Protein AF-A0A923I8N5-F1 (afdb_monomer)

Foldseek 3Di:
DDPVPDDDDDPVVCVVQVHDPPFDWDWDDDPPDIDIHGPAQAAPPPRDRPQWDDDPPHIHHPVRVVVPD

Solvent-accessible surface area (backbone atoms only — not comparable to full-atom values): 4477 Å² total; per-residue (Å²): 115,53,99,85,67,52,74,90,76,55,71,70,58,30,60,76,52,70,56,56,93,89,57,63,64,45,79,45,79,57,92,97,42,78,48,81,40,59,56,64,71,33,12,76,85,79,62,46,66,62,68,60,41,86,54,94,92,46,31,32,18,54,80,58,48,75,73,52,134

Structure (mmCIF, N/CA/C/O backbone):
data_AF-A0A923I8N5-F1
#
_entry.id   AF-A0A923I8N5-F1
#
loop_
_atom_site.group_PDB
_atom_site.id
_atom_site.type_symbol
_atom_site.label_atom_id
_atom_site.label_alt_id
_atom_site.label_comp_id
_atom_site.label_asym_id
_atom_site.label_entity_id
_atom_site.label_seq_id
_atom_site.pdbx_PDB_ins_code
_atom_site.Cartn_x
_atom_site.Cartn_y
_atom_site.Cartn_z
_atom_site.occupancy
_atom_site.B_iso_or_equiv
_atom_site.auth_seq_id
_atom_site.auth_comp_id
_atom_site.auth_asym_id
_atom_site.auth_atom_id
_atom_site.pdbx_PDB_model_num
ATOM 1 N N . MET A 1 1 ? -20.985 2.627 0.020 1.00 66.69 1 MET A N 1
ATOM 2 C CA . MET A 1 1 ? -20.319 1.320 -0.139 1.00 66.69 1 MET A CA 1
ATOM 3 C C . MET A 1 1 ? -21.179 0.530 -1.103 1.00 66.69 1 MET A C 1
ATOM 5 O O . MET A 1 1 ? -22.394 0.572 -0.941 1.00 66.69 1 MET A O 1
ATOM 9 N N . ASP A 1 2 ? -20.597 -0.033 -2.159 1.00 84.88 2 ASP A N 1
ATOM 10 C CA . ASP A 1 2 ? -21.366 -0.846 -3.112 1.00 84.88 2 ASP A CA 1
ATOM 11 C C . ASP A 1 2 ? -21.636 -2.257 -2.554 1.00 84.88 2 ASP A C 1
ATOM 13 O O . ASP A 1 2 ? -21.217 -2.579 -1.439 1.00 84.88 2 ASP A O 1
ATOM 17 N N . PHE A 1 3 ? -22.334 -3.103 -3.320 1.00 86.19 3 PHE A N 1
ATOM 18 C CA . PHE A 1 3 ? -22.675 -4.465 -2.886 1.00 86.19 3 PHE A CA 1
ATOM 19 C C . PHE A 1 3 ? -21.439 -5.348 -2.637 1.00 86.19 3 PHE A C 1
ATOM 21 O O . PHE A 1 3 ? -21.505 -6.301 -1.866 1.00 86.19 3 PHE A O 1
ATOM 28 N N . ASN A 1 4 ? -20.307 -5.029 -3.268 1.00 87.19 4 ASN A N 1
ATOM 29 C CA . ASN A 1 4 ? -19.043 -5.750 -3.125 1.00 87.19 4 ASN A CA 1
ATOM 30 C C . ASN A 1 4 ? -18.160 -5.174 -2.014 1.00 87.19 4 ASN A C 1
ATOM 32 O O . ASN A 1 4 ? -17.029 -5.625 -1.841 1.00 87.19 4 ASN A O 1
ATOM 36 N N . GLY A 1 5 ? -18.621 -4.145 -1.305 1.00 85.69 5 GLY A N 1
ATOM 37 C CA . GLY A 1 5 ? -17.845 -3.495 -0.266 1.00 85.69 5 GLY A CA 1
ATOM 38 C C . GLY A 1 5 ? -16.745 -2.560 -0.765 1.00 85.69 5 GLY A C 1
ATOM 39 O O . GLY A 1 5 ? -15.828 -2.237 -0.011 1.00 85.69 5 GLY A O 1
ATOM 40 N N . ARG A 1 6 ? -16.814 -2.087 -2.013 1.00 89.62 6 ARG A N 1
ATOM 41 C CA . ARG A 1 6 ? -15.845 -1.130 -2.553 1.00 89.62 6 ARG A CA 1
ATOM 42 C C . ARG A 1 6 ? -16.159 0.283 -2.072 1.00 89.62 6 ARG A C 1
ATOM 44 O O . ARG A 1 6 ? -17.314 0.704 -1.919 1.00 89.62 6 ARG A O 1
ATOM 51 N N . VAL A 1 7 ? -15.083 1.036 -1.882 1.00 89.00 7 VAL A N 1
ATOM 52 C CA . VAL A 1 7 ? -15.086 2.469 -1.593 1.00 89.00 7 VAL A CA 1
ATOM 53 C C . VAL A 1 7 ? -14.288 3.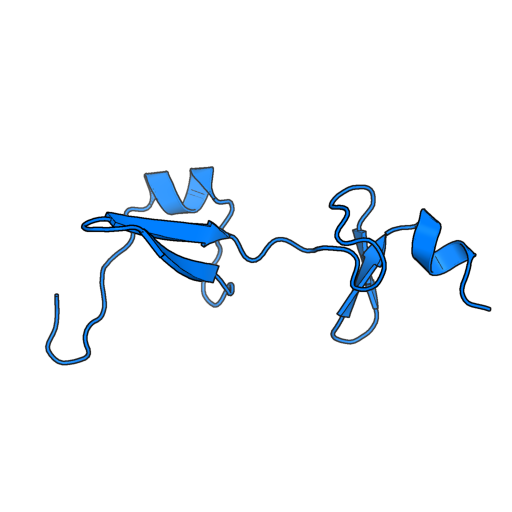177 -2.676 1.00 89.00 7 VAL A C 1
ATOM 55 O O . VAL A 1 7 ? -13.180 2.770 -3.022 1.00 89.00 7 VAL A O 1
ATOM 58 N N . LEU A 1 8 ? -14.850 4.261 -3.207 1.00 90.38 8 LEU A N 1
ATOM 59 C CA . LEU A 1 8 ? -14.130 5.141 -4.116 1.00 90.38 8 LEU A CA 1
ATOM 60 C C . LEU A 1 8 ? -13.166 6.014 -3.315 1.00 90.38 8 LEU A C 1
ATOM 62 O O . LEU A 1 8 ? -13.591 6.778 -2.451 1.00 90.38 8 LEU A O 1
ATOM 66 N N . LEU A 1 9 ? -11.874 5.935 -3.637 1.00 91.50 9 LEU A N 1
ATOM 67 C CA . LEU A 1 9 ? -10.862 6.839 -3.098 1.00 91.50 9 LEU A CA 1
ATOM 68 C C . LEU A 1 9 ? -10.755 8.089 -3.994 1.00 91.50 9 LEU A C 1
ATOM 70 O O . LEU A 1 9 ? -10.330 7.974 -5.156 1.00 91.50 9 LEU A O 1
ATOM 74 N N . PRO A 1 10 ? -11.108 9.293 -3.495 1.00 93.62 10 PRO A N 1
ATOM 75 C CA . PRO A 1 10 ? -11.047 10.508 -4.300 1.00 93.62 10 PRO A CA 1
ATOM 76 C C . PRO A 1 10 ? -9.640 10.765 -4.854 1.00 93.62 10 PRO A C 1
ATOM 78 O O . PRO A 1 10 ? -8.629 10.448 -4.223 1.00 93.62 10 PRO A O 1
ATOM 81 N N . SER A 1 11 ? -9.567 11.381 -6.037 1.00 91.94 11 SER A N 1
ATOM 82 C CA . SER A 1 11 ? -8.309 11.613 -6.767 1.00 91.94 11 SER A CA 1
ATOM 83 C C . SER A 1 11 ? -7.259 12.371 -5.946 1.00 91.94 11 SER A C 1
ATOM 85 O O . SER A 1 11 ? -6.071 12.072 -6.043 1.00 91.94 11 SER A O 1
ATOM 87 N N . LYS A 1 12 ? -7.690 13.306 -5.091 1.00 94.75 12 LYS A N 1
ATOM 88 C CA . LYS A 1 12 ? -6.812 14.048 -4.176 1.00 94.75 12 LYS A CA 1
ATOM 89 C C . LYS A 1 12 ? -6.041 13.119 -3.233 1.00 94.75 12 LYS A C 1
ATOM 91 O O . LYS A 1 12 ? -4.829 13.253 -3.114 1.00 94.75 12 LYS A O 1
ATOM 96 N N . TYR A 1 13 ? -6.720 12.159 -2.606 1.00 91.88 13 TYR A N 1
ATOM 97 C CA . TYR A 1 13 ? -6.083 11.223 -1.675 1.00 91.88 13 TYR A CA 1
ATOM 98 C C . TYR A 1 13 ? -5.180 10.224 -2.395 1.00 91.88 13 TYR A C 1
ATOM 100 O O . TYR A 1 13 ? -4.110 9.909 -1.884 1.00 91.88 13 TYR A O 1
ATOM 108 N N . ARG A 1 14 ? -5.552 9.799 -3.611 1.00 90.38 14 ARG A N 1
AT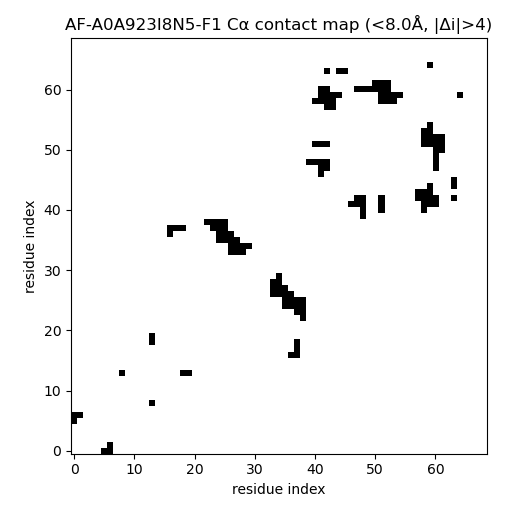OM 109 C CA . ARG A 1 14 ? -4.669 8.986 -4.463 1.00 90.38 14 ARG A CA 1
ATOM 110 C C . ARG A 1 14 ? -3.330 9.676 -4.720 1.00 90.38 14 ARG A C 1
ATOM 112 O O . ARG A 1 14 ? -2.299 9.043 -4.553 1.00 90.38 14 ARG A O 1
ATOM 119 N N . LYS A 1 15 ? -3.341 10.976 -5.042 1.00 87.38 15 LYS A N 1
ATOM 120 C CA . LYS A 1 15 ? -2.113 11.766 -5.245 1.00 87.38 15 LYS A CA 1
ATOM 121 C C . LYS A 1 15 ? -1.278 11.900 -3.970 1.00 87.38 15 LYS A C 1
ATOM 123 O O . LYS A 1 15 ? -0.069 11.746 -4.036 1.00 87.38 15 LYS A O 1
ATOM 128 N N . ILE A 1 16 ? -1.914 12.152 -2.821 1.00 89.25 16 ILE A N 1
ATOM 129 C CA . ILE A 1 16 ? -1.220 12.259 -1.521 1.00 89.25 16 ILE A CA 1
ATOM 130 C C . ILE A 1 16 ? -0.519 10.942 -1.159 1.00 89.25 16 ILE A C 1
ATOM 132 O O . ILE A 1 16 ? 0.584 10.951 -0.625 1.00 89.25 16 ILE A O 1
ATOM 136 N N . LEU A 1 17 ? -1.163 9.814 -1.454 1.00 87.50 17 LEU A N 1
ATOM 137 C CA . LEU A 1 17 ? -0.643 8.475 -1.184 1.00 87.50 17 LEU A CA 1
ATOM 138 C C . LEU A 1 17 ? 0.232 7.924 -2.323 1.00 87.50 17 LEU A C 1
ATOM 140 O O . LEU A 1 17 ? 0.712 6.799 -2.212 1.00 87.50 17 LEU A O 1
ATOM 144 N N . SER A 1 18 ? 0.428 8.684 -3.406 1.00 84.88 18 SER A N 1
ATOM 145 C CA . SER A 1 18 ? 1.120 8.251 -4.629 1.00 84.88 18 SER A CA 1
ATOM 146 C C . SER A 1 18 ? 0.611 6.912 -5.192 1.00 84.88 18 SER A C 1
ATOM 148 O O . SER A 1 18 ? 1.401 6.109 -5.679 1.00 84.88 18 SER A O 1
ATOM 150 N N . LEU A 1 19 ? -0.705 6.674 -5.112 1.00 86.25 19 LEU A N 1
ATOM 151 C CA . LEU A 1 19 ? -1.363 5.461 -5.609 1.00 86.25 19 LEU A CA 1
ATOM 152 C C . LEU A 1 19 ? -1.755 5.600 -7.086 1.00 86.25 19 LEU A C 1
ATOM 154 O O . LEU A 1 19 ? -2.489 6.520 -7.467 1.00 86.25 19 LEU A O 1
ATOM 158 N N . HIS A 1 20 ? -1.346 4.627 -7.887 1.00 84.31 20 HIS A N 1
ATOM 159 C CA . HIS A 1 20 ? -1.704 4.429 -9.288 1.00 84.31 20 HIS A CA 1
ATOM 160 C C . HIS A 1 20 ? -2.767 3.323 -9.426 1.00 84.31 20 HIS A C 1
ATOM 162 O O . HIS A 1 20 ? -3.018 2.569 -8.482 1.00 84.31 20 HIS A O 1
ATOM 168 N N . PRO A 1 21 ? -3.456 3.218 -10.579 1.00 81.56 21 PRO A N 1
ATOM 169 C CA . PRO A 1 21 ? -4.349 2.092 -10.833 1.00 81.56 21 PRO A CA 1
ATOM 170 C C . PRO A 1 21 ? -3.621 0.754 -10.634 1.00 81.56 21 PRO A C 1
ATOM 172 O O . PRO A 1 21 ? -2.530 0.572 -11.164 1.00 81.56 21 PRO A O 1
ATOM 175 N N . ASN A 1 22 ? -4.253 -0.172 -9.907 1.00 80.94 22 ASN A N 1
ATOM 176 C CA . ASN A 1 22 ? -3.718 -1.487 -9.516 1.00 80.94 22 ASN A CA 1
ATOM 177 C C . ASN A 1 22 ? -2.611 -1.488 -8.443 1.00 80.94 22 ASN A C 1
ATOM 179 O O . ASN A 1 22 ? -2.137 -2.569 -8.092 1.00 80.94 22 ASN A O 1
ATOM 183 N N . ASP A 1 23 ? -2.234 -0.336 -7.874 1.00 83.06 23 ASP A N 1
ATOM 184 C CA . ASP A 1 23 ? -1.322 -0.316 -6.727 1.00 83.06 23 ASP A CA 1
ATOM 185 C C . ASP A 1 23 ? -1.955 -0.990 -5.505 1.00 83.06 23 ASP A C 1
ATOM 187 O O . ASP A 1 23 ? -3.139 -0.816 -5.197 1.00 83.06 23 ASP A O 1
ATOM 191 N N . LEU A 1 24 ? -1.129 -1.733 -4.771 1.00 81.62 24 LEU A N 1
ATOM 192 C CA . LEU A 1 24 ? -1.528 -2.312 -3.498 1.00 81.62 24 LEU A CA 1
ATOM 193 C C . LEU A 1 24 ? -1.593 -1.221 -2.421 1.00 81.62 24 LEU A C 1
ATOM 195 O O . LEU 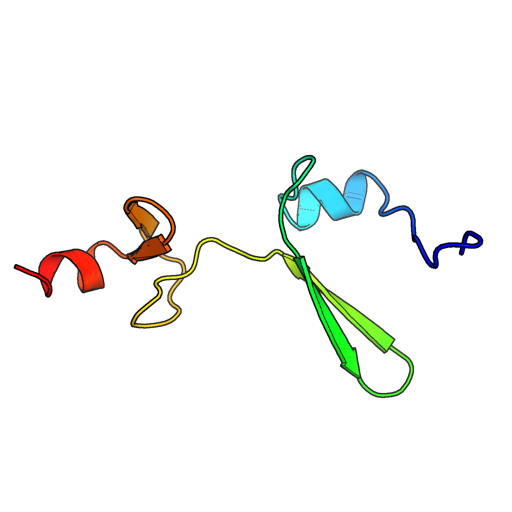A 1 24 ? -0.802 -0.274 -2.384 1.00 81.62 24 LEU A O 1
ATOM 199 N N . ALA A 1 25 ? -2.524 -1.384 -1.491 1.00 86.94 25 ALA A N 1
ATOM 200 C CA . ALA A 1 25 ? -2.606 -0.575 -0.289 1.00 86.94 25 ALA A CA 1
ATOM 201 C C . ALA A 1 25 ? -2.910 -1.475 0.905 1.00 86.94 25 ALA A C 1
ATOM 203 O O . ALA A 1 25 ? -3.636 -2.461 0.802 1.00 86.94 25 ALA A O 1
ATOM 204 N N . GLU A 1 26 ? -2.327 -1.131 2.043 1.00 87.69 26 GLU A N 1
ATOM 205 C CA . GLU A 1 26 ? -2.564 -1.805 3.307 1.00 87.69 26 GLU A CA 1
ATOM 206 C C . GLU A 1 26 ? -3.760 -1.150 4.007 1.00 87.69 26 GLU A C 1
ATOM 208 O O . GLU A 1 26 ? -3.814 0.076 4.146 1.00 87.69 26 GLU A O 1
ATOM 213 N N . LEU A 1 27 ? -4.711 -1.970 4.451 1.00 90.00 27 LEU A N 1
ATOM 214 C CA . LEU A 1 27 ? -5.873 -1.551 5.230 1.00 90.00 27 LEU A CA 1
ATOM 215 C C . LEU A 1 27 ? -5.725 -2.060 6.665 1.00 90.00 27 LEU A C 1
ATOM 217 O O . LEU A 1 27 ? -5.508 -3.250 6.884 1.00 90.00 27 LEU A O 1
ATOM 221 N N . ARG A 1 28 ? -5.866 -1.164 7.644 1.00 92.38 28 ARG A N 1
ATOM 222 C CA . ARG A 1 28 ? -5.917 -1.494 9.075 1.00 92.38 28 ARG A CA 1
ATOM 223 C C . ARG A 1 28 ? -7.164 -0.902 9.721 1.00 92.38 28 ARG A C 1
ATOM 225 O O . ARG A 1 28 ? -7.568 0.206 9.375 1.00 92.38 28 ARG A O 1
ATOM 232 N N . ALA A 1 29 ? -7.752 -1.629 10.667 1.00 94.75 29 ALA A N 1
ATOM 233 C CA . ALA A 1 29 ? -8.840 -1.136 11.504 1.00 94.75 29 ALA A CA 1
ATOM 234 C C . ALA A 1 29 ? -8.284 -0.675 12.858 1.00 94.75 29 ALA A C 1
ATOM 236 O O . ALA A 1 29 ? -7.564 -1.422 13.517 1.00 94.75 29 ALA A O 1
ATOM 237 N N . GLU A 1 30 ? -8.632 0.540 13.273 1.00 95.81 30 GLU A N 1
ATOM 238 C CA . GLU A 1 30 ? -8.295 1.097 14.585 1.00 95.81 30 GLU A CA 1
ATOM 239 C C . GLU A 1 30 ? -9.553 1.693 15.224 1.00 95.81 30 GLU A C 1
ATOM 241 O O . GLU A 1 30 ? -10.003 2.791 14.880 1.00 95.81 30 GLU A O 1
ATOM 246 N N . GLY A 1 31 ? -10.160 0.940 16.146 1.00 94.75 31 GLY A N 1
ATOM 247 C CA . GLY A 1 31 ? -11.437 1.302 16.761 1.00 94.75 31 GLY A CA 1
ATOM 248 C C . GLY A 1 31 ? -12.540 1.457 15.710 1.00 94.75 31 GLY A C 1
ATOM 249 O O . GLY A 1 31 ? -12.908 0.496 15.045 1.00 94.75 31 GLY A O 1
ATOM 250 N N . GLN A 1 32 ? -13.046 2.683 15.548 1.00 95.25 32 GLN A N 1
ATOM 251 C CA . GLN A 1 32 ? -14.074 3.030 14.553 1.00 95.25 32 GLN A CA 1
ATOM 252 C C . GLN A 1 32 ? -13.497 3.644 13.264 1.00 95.25 32 GLN A C 1
ATOM 254 O O . GLN A 1 32 ? -14.224 4.259 12.485 1.00 95.25 32 GLN A O 1
ATOM 259 N N . LYS A 1 33 ? -12.182 3.542 13.044 1.00 93.94 33 LYS A N 1
ATOM 260 C CA . LYS A 1 33 ? -11.493 4.118 11.884 1.00 93.94 33 LYS A CA 1
ATOM 261 C C . LYS A 1 33 ? -10.891 3.023 11.014 1.00 93.94 33 LYS A C 1
ATOM 263 O O . LYS A 1 33 ? -10.399 2.014 11.513 1.00 93.94 33 LYS A O 1
ATOM 268 N N . VAL A 1 34 ? -10.869 3.278 9.708 1.00 91.88 34 VAL A N 1
ATOM 269 C CA . VAL A 1 34 ? -10.091 2.498 8.742 1.00 91.88 34 VAL A CA 1
ATOM 270 C C . VAL A 1 34 ? -8.922 3.355 8.278 1.00 91.88 34 VAL A C 1
ATOM 272 O O . VAL A 1 34 ? -9.115 4.459 7.767 1.00 91.88 34 VAL A O 1
ATOM 275 N N . ILE A 1 35 ? -7.707 2.851 8.465 1.00 92.44 35 ILE A N 1
ATOM 276 C CA . ILE A 1 35 ? -6.470 3.489 8.030 1.00 92.44 35 ILE A CA 1
ATOM 277 C C . ILE A 1 35 ? -6.025 2.826 6.735 1.00 92.44 35 ILE A C 1
ATOM 279 O O . ILE A 1 35 ? -5.732 1.631 6.698 1.00 92.44 35 ILE A O 1
ATOM 283 N N . LEU A 1 36 ? -5.952 3.632 5.680 1.00 91.06 36 LEU A N 1
ATOM 284 C CA . LEU A 1 36 ? -5.387 3.245 4.397 1.00 91.06 36 LEU A CA 1
ATOM 285 C C . LEU A 1 36 ? -3.939 3.734 4.321 1.00 91.06 36 LEU A C 1
ATOM 287 O O . LEU A 1 36 ? -3.681 4.934 4.407 1.00 91.06 36 LEU A O 1
ATOM 291 N N . THR A 1 37 ? -2.997 2.816 4.131 1.00 88.50 37 THR A N 1
ATOM 292 C CA . THR A 1 37 ? -1.576 3.131 3.935 1.00 88.50 37 THR A CA 1
ATOM 293 C C . THR A 1 37 ? -1.146 2.655 2.557 1.00 88.50 37 THR A C 1
ATOM 295 O O . THR A 1 37 ? -1.351 1.491 2.222 1.00 88.50 37 THR A O 1
ATOM 298 N N . ALA A 1 38 ? -0.526 3.523 1.753 1.00 83.38 38 ALA A N 1
ATOM 299 C CA . ALA A 1 38 ? 0.055 3.090 0.485 1.00 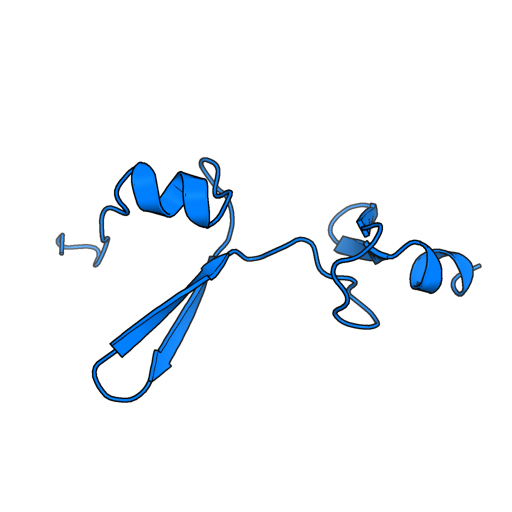83.38 38 ALA A CA 1
ATOM 300 C C . ALA A 1 38 ? 1.029 1.932 0.730 1.00 83.38 38 ALA A C 1
ATOM 302 O O . ALA A 1 38 ? 1.883 2.015 1.626 1.00 83.38 38 ALA A O 1
ATOM 303 N N . TYR A 1 39 ? 0.916 0.858 -0.055 1.00 75.44 39 TYR A N 1
ATOM 304 C CA . TYR A 1 39 ? 1.871 -0.239 0.003 1.00 75.44 39 TYR A CA 1
ATOM 305 C C . TYR A 1 39 ? 3.160 0.222 -0.682 1.00 75.44 39 TYR A C 1
ATOM 307 O O . TYR A 1 39 ? 3.428 -0.049 -1.847 1.00 75.44 39 TYR A O 1
ATOM 315 N N . GLY A 1 40 ? 3.928 1.037 0.038 1.00 69.62 40 GLY A N 1
ATOM 316 C CA . GLY A 1 40 ? 5.159 1.607 -0.483 1.00 69.62 40 GLY A CA 1
ATOM 317 C C . GLY A 1 40 ? 6.186 0.516 -0.752 1.00 69.62 40 GLY A C 1
ATOM 318 O O . GLY A 1 40 ? 6.276 -0.451 0.011 1.00 69.62 40 GLY A O 1
ATOM 319 N N . ARG A 1 41 ? 6.999 0.728 -1.794 1.00 74.00 41 ARG A N 1
ATOM 320 C CA . ARG A 1 41 ? 8.215 -0.048 -2.049 1.00 74.00 41 ARG A CA 1
ATOM 321 C C . ARG A 1 41 ? 9.083 0.030 -0.796 1.00 74.00 41 ARG A C 1
ATOM 323 O O . ARG A 1 41 ? 9.656 1.072 -0.489 1.00 74.00 41 ARG A O 1
ATOM 330 N N . ARG A 1 42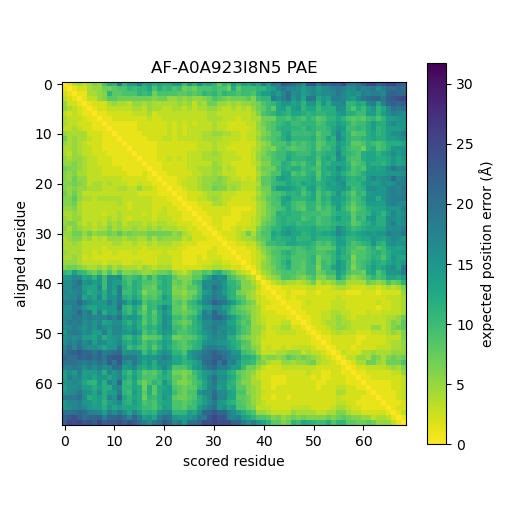 ? 9.090 -1.044 -0.019 1.00 79.94 42 ARG A N 1
ATOM 331 C CA . ARG A 1 42 ? 9.837 -1.161 1.230 1.00 79.94 42 ARG A CA 1
ATOM 332 C C . ARG A 1 42 ? 10.841 -2.273 1.070 1.00 79.94 42 ARG A C 1
ATOM 334 O O . ARG A 1 42 ? 10.528 -3.309 0.493 1.00 79.94 42 ARG A O 1
ATOM 341 N N . CYS A 1 43 ? 12.032 -2.058 1.604 1.00 85.75 43 CYS A N 1
ATOM 342 C CA . CYS A 1 43 ? 13.045 -3.087 1.617 1.00 85.75 43 CYS A CA 1
ATOM 343 C C . CYS A 1 43 ? 12.493 -4.306 2.360 1.00 85.75 43 CYS A C 1
ATOM 345 O O . CYS A 1 43 ? 12.118 -4.197 3.526 1.00 85.75 43 CYS A O 1
ATOM 347 N N . ARG A 1 44 ? 12.473 -5.467 1.708 1.00 84.81 44 ARG A N 1
ATOM 348 C CA . ARG A 1 44 ? 11.996 -6.725 2.292 1.00 84.81 44 ARG A CA 1
ATOM 349 C C . ARG A 1 44 ? 12.788 -7.143 3.536 1.00 84.81 44 ARG A C 1
ATOM 351 O O . ARG A 1 44 ? 12.268 -7.892 4.350 1.00 84.81 44 ARG A O 1
ATOM 358 N N . ILE A 1 45 ? 14.025 -6.661 3.679 1.00 88.56 45 ILE A N 1
ATOM 359 C CA . ILE A 1 45 ? 14.919 -7.009 4.791 1.00 88.56 45 ILE A CA 1
ATOM 360 C C . ILE A 1 45 ? 14.764 -6.039 5.964 1.00 88.56 45 ILE A C 1
ATOM 362 O O . ILE A 1 45 ? 14.500 -6.471 7.078 1.00 88.56 45 ILE A O 1
ATOM 366 N N . CYS A 1 46 ? 14.935 -4.733 5.738 1.00 90.50 46 CYS A N 1
ATOM 367 C CA . CYS A 1 46 ? 14.953 -3.749 6.829 1.00 90.50 46 CYS A CA 1
ATOM 368 C C . CYS A 1 46 ? 13.667 -2.919 6.961 1.00 90.50 46 CYS A C 1
ATOM 370 O O . CYS A 1 46 ? 13.558 -2.109 7.875 1.00 90.50 46 CYS A O 1
ATOM 3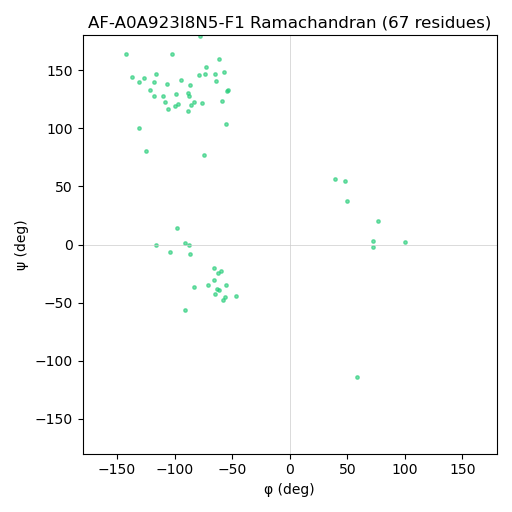72 N N . GLY A 1 47 ? 12.715 -3.044 6.031 1.00 81.81 47 GLY A N 1
ATOM 373 C CA . GLY A 1 47 ? 11.484 -2.244 6.001 1.00 81.81 47 GLY A CA 1
ATOM 374 C C . GLY A 1 47 ? 11.672 -0.775 5.600 1.00 81.81 47 GLY A C 1
ATOM 375 O O . GLY A 1 47 ? 10.684 -0.044 5.488 1.00 81.81 47 GLY A O 1
ATOM 376 N N . GLY A 1 48 ? 12.916 -0.343 5.362 1.00 84.69 48 GLY A N 1
ATOM 377 C CA . GLY A 1 48 ? 13.259 1.013 4.940 1.00 84.69 48 GLY A CA 1
ATOM 378 C C . GLY A 1 48 ? 12.638 1.390 3.594 1.00 84.69 48 GLY A C 1
ATOM 379 O O . GLY A 1 48 ? 12.255 0.525 2.807 1.00 84.69 48 GLY A O 1
ATOM 380 N N . LYS A 1 49 ? 12.536 2.696 3.338 1.00 82.88 49 LYS A N 1
ATOM 381 C CA . LYS A 1 49 ? 11.952 3.274 2.111 1.00 82.88 49 LYS A CA 1
ATOM 382 C C . LYS A 1 49 ? 12.963 4.063 1.275 1.00 82.88 49 LYS A C 1
ATOM 384 O O . LYS A 1 49 ? 12.605 4.604 0.235 1.00 82.88 49 LYS A O 1
ATOM 389 N N . GLU A 1 50 ? 14.211 4.144 1.726 1.00 84.38 50 GLU A N 1
ATOM 390 C CA . GLU A 1 50 ? 15.260 4.878 1.025 1.00 84.38 50 GLU A CA 1
ATOM 391 C C . GLU A 1 50 ? 15.943 4.010 -0.029 1.00 84.38 50 GLU A C 1
ATOM 393 O O . GLU A 1 50 ? 16.254 2.845 0.224 1.00 84.38 50 GLU A O 1
ATOM 398 N N . LYS A 1 51 ? 16.192 4.608 -1.202 1.00 88.44 51 LYS A N 1
ATOM 399 C CA . LYS A 1 51 ? 16.945 4.014 -2.319 1.00 88.44 51 LYS A CA 1
ATOM 400 C C . LYS A 1 51 ? 16.503 2.589 -2.658 1.00 88.44 51 LYS A C 1
ATOM 402 O O . LYS A 1 51 ? 17.292 1.645 -2.630 1.00 88.44 51 LYS A O 1
ATOM 407 N N . ILE A 1 52 ? 15.205 2.442 -2.904 1.00 89.44 52 ILE A N 1
ATOM 408 C CA . ILE A 1 52 ? 14.562 1.149 -3.109 1.00 89.44 52 ILE A CA 1
ATOM 409 C C . ILE A 1 52 ? 14.675 0.714 -4.567 1.00 89.44 52 ILE A C 1
ATOM 411 O O . ILE A 1 52 ? 14.169 1.373 -5.472 1.00 89.44 52 ILE A O 1
ATOM 415 N N . LEU A 1 53 ? 15.313 -0.431 -4.754 1.00 87.06 53 LEU A N 1
ATOM 416 C CA . LEU A 1 53 ? 15.508 -1.149 -5.998 1.00 87.06 53 LEU A CA 1
ATOM 417 C C . LEU A 1 53 ? 14.402 -2.195 -6.163 1.00 87.06 53 LEU A C 1
ATOM 419 O O . LEU A 1 53 ? 14.004 -2.851 -5.195 1.00 87.06 53 LEU A O 1
ATOM 423 N N . ASP A 1 54 ? 13.929 -2.358 -7.394 1.00 85.00 54 ASP A N 1
ATOM 424 C CA . ASP A 1 54 ? 13.053 -3.463 -7.781 1.00 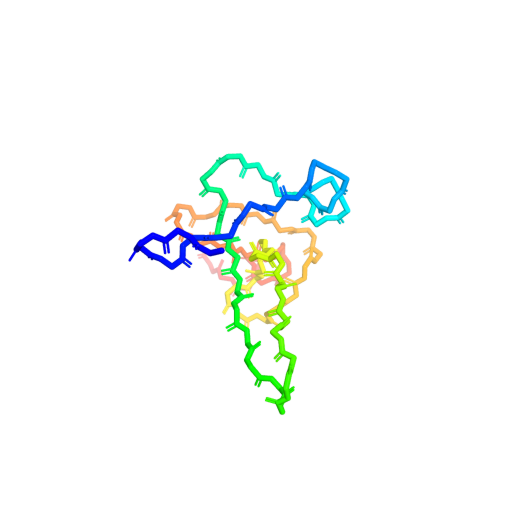85.00 54 ASP A CA 1
ATOM 425 C C . ASP A 1 54 ? 13.913 -4.696 -8.091 1.00 85.00 54 ASP A C 1
ATOM 427 O O . ASP A 1 54 ? 14.842 -4.631 -8.895 1.00 85.00 54 ASP A O 1
ATOM 431 N N . CYS A 1 55 ? 13.662 -5.796 -7.390 1.00 82.56 55 CYS A N 1
ATOM 432 C CA . CYS A 1 55 ? 14.387 -7.056 -7.492 1.00 82.56 55 CYS A CA 1
ATOM 433 C C . CYS A 1 55 ? 13.379 -8.170 -7.787 1.00 82.56 55 CYS A C 1
ATOM 435 O O . CYS A 1 55 ? 12.952 -8.876 -6.877 1.00 82.56 55 CYS A O 1
ATOM 437 N N . SER A 1 56 ? 12.976 -8.302 -9.055 1.00 76.69 56 SER A N 1
ATOM 438 C CA . SER A 1 56 ? 12.168 -9.412 -9.592 1.00 76.69 56 SER A CA 1
ATOM 439 C C . SER A 1 56 ? 11.051 -9.901 -8.657 1.00 76.69 56 SER A C 1
ATOM 441 O O . SER A 1 56 ? 10.992 -11.076 -8.296 1.00 76.69 56 SER A O 1
ATOM 443 N N . GLY A 1 57 ? 10.161 -8.991 -8.249 1.00 73.50 57 GLY A N 1
ATOM 444 C CA . GLY A 1 57 ? 8.988 -9.318 -7.426 1.00 73.50 57 GLY A CA 1
ATOM 445 C C . GLY A 1 57 ? 9.129 -9.010 -5.932 1.00 73.50 57 GLY A C 1
ATOM 446 O O . GLY A 1 57 ? 8.198 -9.250 -5.163 1.00 73.50 57 GLY A O 1
ATOM 447 N N . PHE A 1 58 ? 10.252 -8.443 -5.497 1.00 82.19 58 PHE A N 1
ATOM 448 C CA . PHE A 1 58 ? 10.377 -7.813 -4.186 1.00 82.19 58 PHE A CA 1
ATOM 449 C C . PHE A 1 58 ? 11.249 -6.562 -4.259 1.00 82.19 58 PHE A C 1
ATOM 451 O O . PHE A 1 58 ? 11.993 -6.343 -5.207 1.00 82.19 58 PHE A O 1
ATOM 458 N N . PHE A 1 59 ? 11.163 -5.731 -3.228 1.00 86.88 59 PHE A N 1
ATOM 459 C CA . PHE A 1 59 ? 11.902 -4.479 -3.152 1.00 86.88 59 PHE A CA 1
ATOM 460 C C . PHE A 1 59 ? 13.043 -4.589 -2.139 1.00 86.88 59 PHE A C 1
ATOM 462 O O . PHE A 1 59 ? 12.857 -5.131 -1.047 1.00 86.88 59 PHE A O 1
ATOM 469 N N . LEU A 1 60 ? 14.220 -4.057 -2.464 1.00 90.50 60 LEU A N 1
ATOM 470 C CA . LEU A 1 60 ? 15.368 -3.963 -1.553 1.00 90.50 60 LEU A CA 1
ATOM 471 C C . LEU A 1 60 ? 15.938 -2.552 -1.574 1.00 90.50 60 LEU A C 1
ATOM 473 O O . LEU A 1 60 ? 16.070 -1.969 -2.637 1.00 90.50 60 LEU A O 1
ATOM 477 N N . CYS A 1 61 ? 16.333 -2.003 -0.427 1.00 92.50 61 CYS A N 1
ATOM 478 C CA . CYS A 1 61 ? 17.162 -0.797 -0.443 1.00 92.50 61 CYS A CA 1
ATOM 479 C C . CYS A 1 61 ? 18.587 -1.140 -0.892 1.00 92.50 61 CYS A C 1
ATOM 481 O O . CYS A 1 61 ? 19.056 -2.254 -0.641 1.00 92.50 61 CYS A O 1
ATOM 483 N N . GLU A 1 62 ? 19.298 -0.181 -1.487 1.00 92.38 62 GLU A N 1
ATOM 484 C CA . GLU A 1 62 ? 20.714 -0.326 -1.868 1.00 92.38 62 GLU A CA 1
ATOM 485 C C . GLU A 1 62 ? 21.566 -0.920 -0.740 1.00 92.38 62 GLU A C 1
ATOM 487 O O . GLU A 1 62 ? 22.341 -1.847 -0.964 1.00 92.38 62 GLU A O 1
ATOM 492 N N . SER A 1 63 ? 21.371 -0.449 0.497 1.00 93.00 63 SER A N 1
ATOM 493 C CA . SER A 1 63 ? 22.132 -0.917 1.659 1.00 93.00 63 SER A CA 1
ATOM 494 C C . SER A 1 63 ? 21.876 -2.383 2.010 1.00 93.00 63 SER A C 1
ATOM 496 O O . SER A 1 63 ? 22.776 -3.057 2.508 1.00 93.00 63 SER A O 1
ATOM 498 N N . CYS A 1 64 ? 20.675 -2.902 1.749 1.00 92.44 64 CYS A N 1
ATOM 499 C CA . CYS A 1 64 ? 20.376 -4.321 1.912 1.00 92.44 64 CYS A CA 1
ATOM 500 C C . CYS A 1 64 ? 20.801 -5.134 0.692 1.00 92.44 64 CYS A C 1
ATOM 502 O O . CYS A 1 64 ? 21.296 -6.239 0.877 1.00 92.44 64 CYS A O 1
ATOM 504 N N . LYS A 1 65 ? 20.679 -4.604 -0.532 1.00 90.81 65 LYS A N 1
ATOM 505 C CA . LYS A 1 65 ? 21.155 -5.297 -1.736 1.00 90.81 65 LYS A CA 1
ATOM 506 C C . LYS A 1 65 ? 22.672 -5.492 -1.718 1.00 90.81 65 LYS A C 1
ATOM 508 O O . LYS A 1 65 ? 23.121 -6.562 -2.107 1.00 90.81 65 LYS A O 1
ATOM 513 N N . ALA A 1 66 ? 23.433 -4.516 -1.222 1.00 90.50 66 ALA A N 1
ATOM 514 C CA . ALA A 1 66 ? 24.891 -4.598 -1.092 1.00 90.50 66 ALA A CA 1
ATOM 515 C C . ALA A 1 66 ? 25.366 -5.660 -0.082 1.00 90.50 66 ALA A C 1
ATOM 517 O O . ALA A 1 66 ? 26.513 -6.088 -0.136 1.00 90.50 66 ALA A O 1
ATOM 518 N N . LYS A 1 67 ? 24.496 -6.094 0.840 1.00 90.69 67 LYS A N 1
ATOM 519 C CA . LYS A 1 67 ? 24.789 -7.164 1.809 1.00 90.69 67 LYS A CA 1
ATOM 520 C C . LYS A 1 67 ? 24.491 -8.56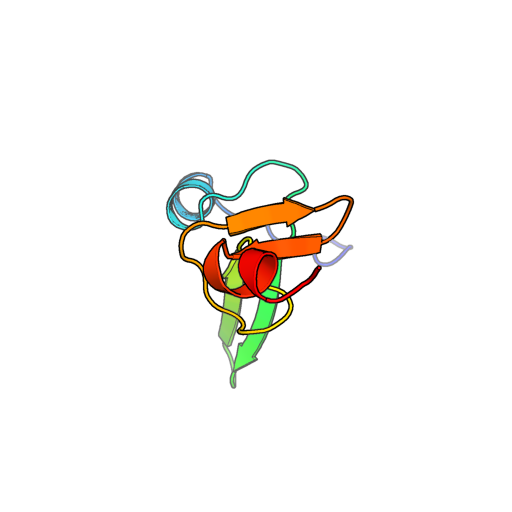4 1.266 1.00 90.69 67 LYS A C 1
ATOM 522 O O . LYS A 1 67 ? 24.791 -9.540 1.947 1.00 90.69 67 LYS A O 1
ATOM 527 N N . ILE A 1 68 ? 23.866 -8.661 0.092 1.00 80.75 68 ILE A N 1
ATOM 528 C CA . ILE A 1 68 ? 23.516 -9.928 -0.549 1.00 80.75 68 ILE A CA 1
ATOM 529 C C . ILE A 1 68 ? 24.486 -10.130 -1.722 1.00 80.75 68 ILE A C 1
ATOM 531 O O . ILE A 1 68 ? 24.455 -9.293 -2.635 1.00 80.75 68 ILE A O 1
ATOM 535 N N . PRO A 1 69 ? 25.326 -11.182 -1.691 1.00 65.00 69 PRO A N 1
ATOM 536 C CA . PRO A 1 69 ? 26.254 -11.497 -2.774 1.00 65.00 69 PRO A CA 1
ATOM 537 C C . PRO A 1 69 ? 25.537 -11.777 -4.102 1.00 65.00 69 PRO A C 1
ATOM 539 O O . PRO A 1 69 ? 24.338 -12.151 -4.083 1.00 65.00 69 PRO A O 1
#

Mean predicted aligned error: 8.03 Å

Sequence (69 aa):
MDFNGRVLLPSKYRKILSLHPNDLAELRAEGQKVILTAYGRRCRICGGKEKILDCSGFFLCESCKAKIP

Nearest PDB structures (foldseek):
  1yfb-assembly1_A  TM=9.015E-01  e=1.572E-02  Bacillus subtilis
  2ro4-a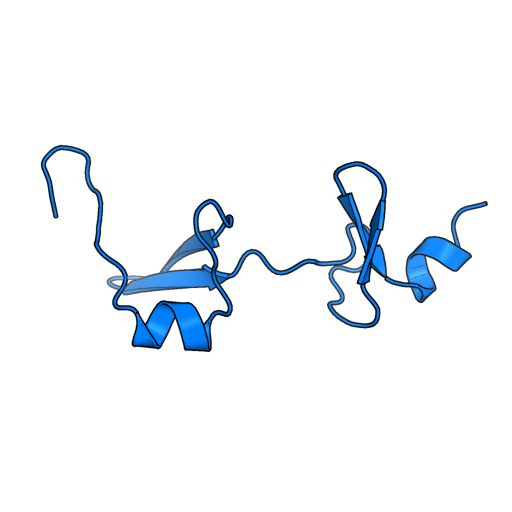ssembly1_B  TM=8.904E-01  e=9.406E-02  Bacillus subtilis
  1mvf-assembly2_D  TM=8.729E-01  e=1.824E-01  Escherichia coli
  2k1n-assembly1_A  TM=6.693E-01  e=6.321E-02  Bacillus subtilis
  1ub4-assembly1_C-2  TM=9.451E-01  e=7.836E-01  Escherichia coli

pLDDT: mean 86.55, std 6.54, range [65.0, 95.81]

Organism: NCBI:txid2763016

InterPro domains:
  IPR007159 SpoVT-AbrB domain [PS51740] (1-41)
  IPR037914 SpoVT-AbrB domain superfamily [SSF89447] (2-42)

Secondary structure (DSSP, 8-state):
--TT------HHHHHHTTPPTT--EEEEEETTEEEEEE-----TTT---SSEEEETTEEEEHHHHTT--

Radius of gyration: 15.39 Å; Cα contacts (8 Å, |Δi|>4): 73; chains: 1; bounding box: 49×26×28 Å